Protein AF-A0A4S8LDZ0-F1 (afdb_monomer)

InterPro domains:
  IPR032514 Glutaminase A, central domain [PF16335] (30-128)

Organism: Dendrothele bispora (strain CBS 962.96) (NCBI:txid1314807)

Secondary structure (DSSP, 8-state):
-TTHHHHHHHHHHHHHHHHHHHHHHHTS-HHHHHHHHHHHHHHHHTEEEEEEEETTEEEEEEEE--SSSS-BTT-THHHHHHHHHHHHH-HHHHHHHHHHHHHHHHH---TTPPTT-----BTTB---S----

Mean predicted aligned error: 7.12 Å

Foldseek 3Di:
DVCVVVVVVVVVVVLVVLQVVQCVVVVNDCVSSVVVVVLLVQFVVQKDKDWDADPNDIQIAMWGADPDPFQFIQQVCSLVSCCVSCVVPPVVSSVRHLVNQVVVVVLDPDPDDDVRPDTLDGPPPSPPPDPDD

Structure (mmCIF, N/CA/C/O backbone):
data_AF-A0A4S8LDZ0-F1
#
_entry.id   AF-A0A4S8LDZ0-F1
#
loop_
_atom_site.group_PDB
_atom_site.id
_atom_site.type_symbol
_atom_site.label_atom_id
_atom_site.label_alt_id
_atom_site.label_comp_id
_atom_site.label_asym_id
_atom_site.label_entity_id
_atom_site.label_seq_id
_atom_site.pdbx_PDB_ins_code
_atom_site.Cartn_x
_atom_site.Cartn_y
_atom_site.Cartn_z
_atom_site.occupancy
_atom_site.B_iso_or_equiv
_atom_site.auth_seq_id
_atom_site.auth_comp_id
_atom_site.auth_asym_id
_atom_site.auth_atom_id
_atom_site.pdbx_PDB_model_num
ATOM 1 N N . MET A 1 1 ? 13.459 -14.692 11.017 1.00 64.31 1 MET A N 1
ATOM 2 C CA . MET A 1 1 ? 13.227 -15.013 12.447 1.00 64.31 1 MET A CA 1
ATOM 3 C C . MET A 1 1 ? 14.101 -14.191 13.391 1.00 64.31 1 MET A C 1
ATOM 5 O O . MET A 1 1 ? 13.688 -14.032 14.528 1.00 64.31 1 MET A O 1
ATOM 9 N N . ARG A 1 2 ? 15.259 -13.638 12.977 1.00 85.50 2 ARG A N 1
ATOM 10 C CA . ARG A 1 2 ? 16.071 -12.731 13.829 1.00 85.50 2 ARG A CA 1
ATOM 11 C C . ARG A 1 2 ? 15.416 -11.363 14.097 1.00 85.50 2 ARG A C 1
ATOM 13 O O . ARG A 1 2 ? 15.932 -10.583 14.880 1.00 85.50 2 ARG A O 1
ATOM 20 N N . ASP A 1 3 ? 14.306 -11.097 13.432 1.00 93.94 3 ASP A N 1
ATOM 21 C CA . ASP A 1 3 ? 13.574 -9.838 13.333 1.00 93.94 3 ASP A CA 1
ATOM 22 C C . ASP A 1 3 ? 12.141 -9.931 13.881 1.00 93.94 3 ASP A C 1
ATOM 24 O O . ASP A 1 3 ? 11.402 -8.953 13.834 1.00 93.94 3 ASP A O 1
ATOM 28 N N . TYR A 1 4 ? 11.742 -11.096 14.407 1.00 94.88 4 TYR A N 1
ATOM 29 C CA . TYR A 1 4 ? 10.371 -11.354 14.853 1.00 94.88 4 TYR A CA 1
ATOM 30 C C . TYR A 1 4 ? 9.894 -10.350 15.908 1.00 94.88 4 TYR A C 1
ATOM 32 O O . TYR A 1 4 ? 8.829 -9.764 15.754 1.00 94.88 4 TYR A O 1
ATOM 40 N N . GLU A 1 5 ? 10.688 -10.128 16.958 1.00 96.31 5 GLU A N 1
ATOM 41 C CA . GLU A 1 5 ? 10.312 -9.232 18.056 1.00 96.31 5 GLU A CA 1
ATOM 42 C C . GLU A 1 5 ? 10.116 -7.796 17.563 1.00 96.31 5 GLU A C 1
ATOM 44 O O . GLU A 1 5 ? 9.103 -7.169 17.863 1.00 96.31 5 GLU A O 1
ATOM 49 N N . SER A 1 6 ? 11.033 -7.308 16.723 1.00 96.69 6 SER A N 1
ATOM 50 C CA . SER A 1 6 ? 10.883 -6.002 16.087 1.00 96.69 6 SER A CA 1
ATOM 51 C C . SER A 1 6 ? 9.633 -5.957 15.210 1.00 96.69 6 SER A C 1
ATOM 53 O O . SER A 1 6 ? 8.863 -5.010 15.314 1.00 96.69 6 SER A O 1
ATOM 55 N N . ALA A 1 7 ? 9.386 -6.972 14.377 1.00 95.44 7 ALA A N 1
ATOM 56 C CA . ALA A 1 7 ? 8.214 -7.019 13.502 1.00 95.44 7 ALA A CA 1
ATOM 57 C C . ALA A 1 7 ? 6.888 -6.988 14.283 1.00 95.44 7 ALA A C 1
ATOM 59 O O . ALA A 1 7 ? 5.967 -6.277 13.881 1.00 95.44 7 ALA A O 1
ATOM 60 N N . VAL A 1 8 ? 6.804 -7.697 15.413 1.00 97.06 8 VAL A N 1
ATOM 61 C CA . VAL A 1 8 ? 5.641 -7.650 16.313 1.00 97.06 8 VAL A CA 1
ATOM 62 C C . VAL A 1 8 ? 5.461 -6.247 16.889 1.00 97.06 8 VAL A C 1
ATOM 64 O O . VAL A 1 8 ? 4.376 -5.687 16.770 1.00 97.06 8 VAL A O 1
ATOM 67 N N . GLN A 1 9 ? 6.526 -5.638 17.418 1.00 97.44 9 GLN A N 1
ATOM 68 C CA . GLN A 1 9 ? 6.469 -4.274 17.959 1.00 97.44 9 GLN A CA 1
ATOM 69 C C . GLN A 1 9 ? 6.010 -3.254 16.904 1.00 97.44 9 GLN A C 1
ATOM 71 O O . GLN A 1 9 ? 5.182 -2.389 17.189 1.00 97.44 9 GLN A O 1
ATOM 76 N N . TRP A 1 10 ? 6.502 -3.365 15.666 1.00 95.50 10 TRP A N 1
ATOM 77 C CA . TRP A 1 10 ? 6.069 -2.510 14.557 1.00 95.50 10 TRP A CA 1
ATOM 78 C C . TRP A 1 10 ? 4.592 -2.710 14.210 1.00 95.50 10 TRP A C 1
ATOM 80 O O . TRP A 1 10 ? 3.892 -1.727 13.959 1.00 95.50 10 TRP A O 1
ATOM 90 N N . ALA A 1 11 ? 4.113 -3.956 14.205 1.00 95.44 11 ALA A N 1
ATOM 91 C CA . ALA A 1 11 ? 2.714 -4.270 13.937 1.00 95.44 11 ALA A CA 1
ATOM 92 C C . ALA A 1 11 ? 1.787 -3.711 15.028 1.00 95.44 11 ALA A C 1
ATOM 94 O O . ALA A 1 11 ? 0.806 -3.045 14.702 1.00 95.44 11 ALA A O 1
ATOM 95 N N . GLU A 1 12 ? 2.127 -3.907 16.304 1.00 97.38 12 GLU A N 1
ATOM 96 C CA . GLU A 1 12 ? 1.374 -3.372 17.446 1.00 97.38 12 GLU A CA 1
ATOM 97 C C . GLU A 1 12 ? 1.346 -1.841 17.435 1.00 97.38 12 GLU A C 1
ATOM 99 O O . GLU A 1 12 ? 0.294 -1.228 17.613 1.00 97.38 12 GLU A O 1
ATOM 104 N N . HIS A 1 13 ? 2.486 -1.205 17.153 1.00 97.50 13 HIS A N 1
ATOM 105 C CA . HIS A 1 13 ? 2.566 0.247 17.047 1.00 97.50 13 HIS A CA 1
ATOM 106 C C . HIS A 1 13 ? 1.737 0.791 15.873 1.00 97.50 13 HIS A C 1
ATOM 108 O O . HIS A 1 13 ? 1.085 1.828 15.995 1.00 97.50 13 HIS A O 1
ATOM 114 N N . LEU A 1 14 ? 1.733 0.112 14.721 1.00 96.00 14 LEU A N 1
ATOM 115 C CA . LEU A 1 14 ? 0.887 0.495 13.591 1.00 96.00 14 LEU A CA 1
ATOM 116 C C . LEU A 1 14 ? -0.604 0.383 13.940 1.00 96.00 14 LEU A C 1
ATOM 118 O O . LEU A 1 14 ? -1.346 1.323 13.664 1.00 96.00 14 LEU A O 1
ATOM 122 N N . ASP A 1 15 ? -1.027 -0.720 14.555 1.00 95.88 15 ASP A N 1
ATOM 123 C CA . ASP A 1 15 ? -2.427 -0.961 14.925 1.00 95.88 15 ASP A CA 1
ATOM 124 C C . ASP A 1 15 ? -2.917 0.063 15.962 1.00 95.88 15 ASP A C 1
ATOM 126 O O . ASP A 1 15 ? -3.973 0.670 15.784 1.00 95.88 15 ASP A O 1
ATOM 130 N N . ALA A 1 16 ? -2.091 0.365 16.972 1.00 96.12 16 ALA A N 1
ATOM 131 C CA 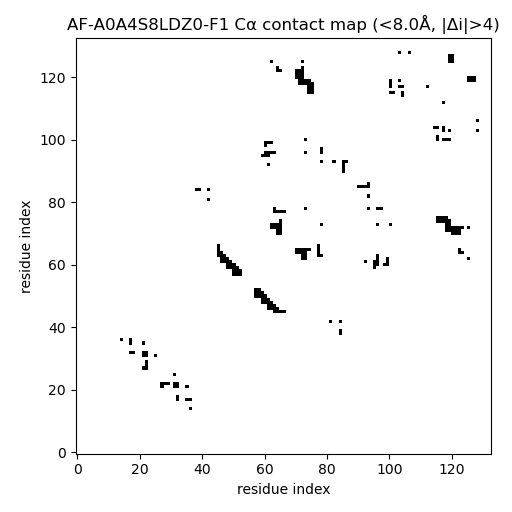. ALA A 1 16 ? -2.383 1.386 17.977 1.00 96.12 16 ALA A CA 1
ATOM 132 C C . ALA A 1 16 ? -2.554 2.789 17.368 1.00 96.12 16 ALA A C 1
ATOM 134 O O . ALA A 1 16 ? -3.462 3.521 17.766 1.00 96.12 16 ALA A O 1
ATOM 135 N N . ARG A 1 17 ? -1.727 3.160 16.378 1.00 96.19 17 ARG A N 1
ATOM 136 C CA . ARG A 1 17 ? -1.885 4.432 15.651 1.00 96.19 17 ARG A CA 1
ATOM 137 C C . ARG A 1 17 ? -3.195 4.479 14.870 1.00 96.19 17 ARG A C 1
ATOM 139 O O . ARG A 1 17 ? -3.932 5.449 15.001 1.00 96.19 17 ARG A O 1
ATOM 146 N N . ILE A 1 18 ? -3.513 3.421 14.120 1.00 95.19 18 ILE A N 1
ATOM 147 C CA . ILE A 1 18 ? -4.767 3.341 13.355 1.00 95.19 18 ILE A CA 1
ATOM 148 C C . ILE A 1 18 ? -5.972 3.439 14.297 1.00 95.19 18 ILE A C 1
ATOM 150 O O . ILE A 1 18 ? -6.921 4.159 13.995 1.00 95.19 18 ILE A O 1
ATOM 154 N N . LEU A 1 19 ? -5.932 2.763 15.450 1.00 94.81 19 LEU A N 1
ATOM 155 C CA . LEU A 1 19 ? -6.977 2.838 16.471 1.00 94.81 19 LEU A CA 1
ATOM 156 C C . LEU A 1 19 ? -7.145 4.258 17.013 1.00 94.81 19 LEU A C 1
ATOM 158 O O . LEU A 1 19 ? -8.264 4.767 17.058 1.00 94.81 19 LEU A O 1
ATOM 162 N N . GLN A 1 20 ? -6.047 4.905 17.406 1.00 94.88 20 GLN A N 1
ATOM 163 C CA . GLN A 1 20 ? -6.073 6.261 17.946 1.00 94.88 20 GLN A CA 1
ATOM 164 C C . GLN A 1 20 ? -6.626 7.266 16.926 1.00 94.88 20 GLN A C 1
ATOM 166 O O . GLN A 1 20 ? -7.503 8.067 17.262 1.00 94.88 20 GLN A O 1
ATOM 171 N N . ASP A 1 21 ? -6.155 7.197 15.682 1.00 95.19 21 ASP A N 1
ATOM 172 C CA . ASP A 1 21 ? -6.577 8.100 14.614 1.00 95.19 21 ASP A CA 1
ATOM 173 C C . ASP A 1 21 ? -8.044 7.859 14.238 1.00 95.19 21 ASP A C 1
ATOM 175 O O . ASP A 1 21 ? -8.819 8.813 14.139 1.00 95.19 21 ASP A O 1
ATOM 179 N N . ALA A 1 22 ? -8.471 6.598 14.120 1.00 94.19 22 ALA A N 1
ATOM 180 C CA . ALA A 1 22 ? -9.865 6.250 13.860 1.00 94.19 22 ALA A CA 1
ATOM 181 C C . ALA A 1 22 ? -10.792 6.751 14.977 1.00 94.19 22 ALA A C 1
ATOM 183 O O . ALA A 1 22 ? -11.795 7.406 14.689 1.00 94.19 22 ALA A O 1
ATOM 184 N N . ALA A 1 23 ? -10.431 6.519 16.243 1.00 93.12 23 ALA A N 1
ATOM 185 C CA . ALA A 1 23 ? -11.212 6.956 17.397 1.00 93.12 23 ALA A CA 1
ATOM 186 C C . ALA A 1 23 ? -11.344 8.486 17.478 1.00 93.12 23 ALA A C 1
ATOM 188 O O . ALA A 1 23 ? -12.375 8.986 17.938 1.00 93.12 23 ALA A O 1
ATOM 189 N N . SER A 1 24 ? -10.328 9.227 17.018 1.00 93.12 24 SER A N 1
ATOM 190 C CA . SER A 1 24 ? -10.356 10.694 16.967 1.00 93.12 24 SER A CA 1
ATOM 191 C C . SER A 1 24 ? -11.394 11.243 15.980 1.00 93.12 24 SER A C 1
ATOM 193 O O . SER A 1 24 ? -11.932 12.327 16.199 1.00 93.12 24 SER A O 1
ATOM 195 N N . VAL A 1 25 ? -11.714 10.475 14.933 1.00 91.81 25 VAL A N 1
ATOM 196 C CA . VAL A 1 25 ? -12.682 10.843 13.890 1.00 91.81 25 VAL A CA 1
ATOM 197 C C . VAL A 1 25 ? -14.078 10.303 14.205 1.00 91.81 25 VAL A C 1
ATOM 199 O O . VAL A 1 25 ? -15.065 11.005 14.003 1.00 91.81 25 VAL A O 1
ATOM 202 N N . SER A 1 26 ? -14.178 9.071 14.714 1.00 89.88 26 SER A N 1
ATOM 203 C CA . SER A 1 26 ? -15.455 8.373 14.927 1.00 89.88 26 SER A CA 1
ATOM 204 C C . SER A 1 26 ? -16.109 8.630 16.286 1.00 89.88 26 SER A C 1
ATOM 206 O O . SER A 1 26 ? -17.175 8.089 16.564 1.00 89.88 26 SER A O 1
ATOM 208 N N . GLY A 1 27 ? -15.486 9.425 17.163 1.00 84.75 27 GLY A N 1
ATOM 209 C CA . GLY A 1 27 ? -16.004 9.653 18.514 1.00 84.75 27 GLY A CA 1
ATOM 210 C C . GLY A 1 27 ? -15.895 8.421 19.421 1.00 84.75 27 GLY A C 1
ATOM 211 O O . GLY A 1 27 ? -16.704 8.274 20.334 1.00 84.75 27 GLY A O 1
ATOM 212 N N . ARG A 1 28 ? -14.868 7.581 19.202 1.00 76.81 28 ARG A N 1
ATOM 213 C CA . ARG A 1 28 ? -14.605 6.298 19.896 1.00 76.81 28 ARG A CA 1
ATOM 214 C C . ARG A 1 28 ? -15.551 5.146 19.532 1.00 76.81 28 ARG A C 1
ATOM 216 O O . ARG A 1 28 ? -15.751 4.246 20.342 1.00 76.81 28 ARG A O 1
ATOM 223 N N . ASP A 1 29 ? -16.113 5.162 18.327 1.00 81.00 29 ASP A N 1
ATOM 224 C CA . ASP A 1 29 ? -16.769 3.983 17.756 1.00 81.00 29 ASP A CA 1
ATOM 225 C C . ASP A 1 29 ? -15.725 3.042 17.126 1.00 81.00 29 ASP A C 1
ATOM 227 O O . ASP A 1 29 ? -15.062 3.398 16.141 1.00 81.00 29 ASP A O 1
ATOM 231 N N . ASP A 1 30 ? -15.602 1.837 17.690 1.00 85.50 30 ASP A N 1
ATOM 232 C CA . ASP A 1 30 ? -14.682 0.781 17.252 1.00 85.50 30 ASP A CA 1
ATOM 233 C C . ASP A 1 30 ? -15.027 0.227 15.857 1.00 85.50 30 ASP A C 1
ATOM 235 O O . ASP A 1 30 ? -14.177 -0.369 15.188 1.00 85.50 30 ASP A O 1
ATOM 239 N N . GLN A 1 31 ? -16.257 0.427 15.366 1.00 90.56 31 GLN A N 1
ATOM 240 C CA . GLN A 1 31 ? -16.655 -0.018 14.027 1.00 90.56 31 GLN A CA 1
ATOM 241 C C . GLN A 1 31 ? -15.831 0.666 12.937 1.00 90.56 31 GLN A C 1
ATOM 243 O O . GLN A 1 31 ? -15.437 0.023 11.961 1.00 90.56 31 GLN A O 1
ATOM 248 N N . TYR A 1 32 ? -15.525 1.953 13.120 1.00 91.44 32 TYR A N 1
ATOM 249 C CA . TYR A 1 32 ? -14.721 2.696 12.157 1.00 91.44 32 TYR A CA 1
ATOM 250 C C . TYR A 1 32 ? -13.278 2.187 12.124 1.00 91.44 32 TYR A C 1
ATOM 252 O O . TYR A 1 32 ? -12.741 1.970 11.040 1.00 91.44 32 TYR A O 1
ATOM 260 N N . PHE A 1 33 ? -12.689 1.901 13.292 1.00 92.75 33 PHE A N 1
ATOM 261 C CA . PHE A 1 33 ? -11.376 1.259 13.392 1.00 92.75 33 PHE A CA 1
ATOM 262 C C . PHE A 1 33 ? -11.342 -0.086 12.653 1.00 92.75 33 PHE A C 1
ATOM 264 O O . PHE A 1 33 ? -10.442 -0.332 11.847 1.00 92.75 33 PHE A O 1
ATOM 271 N N . ASN A 1 34 ? -12.338 -0.946 12.877 1.00 93.06 34 ASN A N 1
ATOM 272 C CA . ASN A 1 34 ? -12.422 -2.246 12.209 1.00 93.06 34 ASN A CA 1
ATOM 273 C C . ASN A 1 34 ? -12.489 -2.100 10.680 1.00 93.06 34 ASN A C 1
ATOM 275 O O . ASN A 1 34 ? -11.829 -2.846 9.957 1.00 93.06 34 ASN A O 1
ATOM 279 N N . LEU A 1 35 ? -13.236 -1.113 10.178 1.00 93.56 35 LEU A N 1
ATOM 280 C CA . LEU A 1 35 ? -13.340 -0.851 8.745 1.00 93.56 35 LEU A CA 1
ATOM 281 C C . LEU A 1 35 ? -12.004 -0.393 8.143 1.00 93.56 35 LEU A C 1
ATOM 283 O O . LEU A 1 35 ? -11.555 -0.955 7.141 1.00 93.56 35 LEU A O 1
ATOM 287 N N . VAL A 1 36 ? -11.352 0.605 8.747 1.00 94.06 36 VAL A N 1
ATOM 288 C CA . VAL A 1 36 ? -10.100 1.160 8.203 1.00 94.06 36 VAL A CA 1
ATOM 289 C C . VAL A 1 36 ? -8.926 0.193 8.350 1.00 94.06 36 VAL A C 1
ATOM 291 O O . VAL A 1 36 ? -8.106 0.093 7.438 1.00 94.06 36 VAL A O 1
ATOM 294 N N . SER A 1 37 ? -8.865 -0.575 9.443 1.00 94.38 37 SER A N 1
ATOM 295 C CA . SER A 1 37 ? -7.811 -1.571 9.665 1.00 94.38 37 SER A CA 1
ATOM 296 C C . SER A 1 37 ? -7.906 -2.727 8.666 1.00 94.38 37 SER A C 1
ATOM 298 O O . SER A 1 37 ? -6.892 -3.113 8.080 1.00 94.38 37 SER A O 1
ATOM 300 N N . ILE A 1 38 ? -9.111 -3.240 8.389 1.00 93.69 38 ILE A N 1
ATOM 301 C CA . ILE A 1 38 ? -9.326 -4.242 7.336 1.00 93.69 38 ILE A CA 1
ATOM 302 C C . ILE A 1 38 ? -8.996 -3.654 5.962 1.00 93.69 38 ILE A C 1
ATOM 304 O O . ILE A 1 38 ? -8.293 -4.301 5.188 1.00 93.69 38 ILE A O 1
ATOM 308 N N . GLY A 1 39 ? -9.436 -2.428 5.664 1.00 93.31 39 GLY A N 1
ATOM 309 C CA . GLY A 1 39 ? -9.125 -1.752 4.402 1.00 93.31 39 GLY A CA 1
ATOM 310 C C . GLY A 1 39 ? -7.619 -1.633 4.150 1.00 93.31 39 GLY A C 1
ATOM 311 O O . GLY A 1 39 ? -7.138 -2.028 3.088 1.00 93.31 39 GLY A O 1
ATOM 312 N N . ALA A 1 40 ? -6.855 -1.180 5.148 1.00 94.69 40 ALA A N 1
ATOM 313 C CA . ALA A 1 40 ? -5.398 -1.087 5.065 1.00 94.69 40 ALA A CA 1
ATOM 314 C C . ALA A 1 40 ? -4.742 -2.459 4.830 1.00 94.69 40 ALA A C 1
ATOM 316 O O . ALA A 1 40 ? -3.866 -2.591 3.974 1.00 94.69 40 ALA A O 1
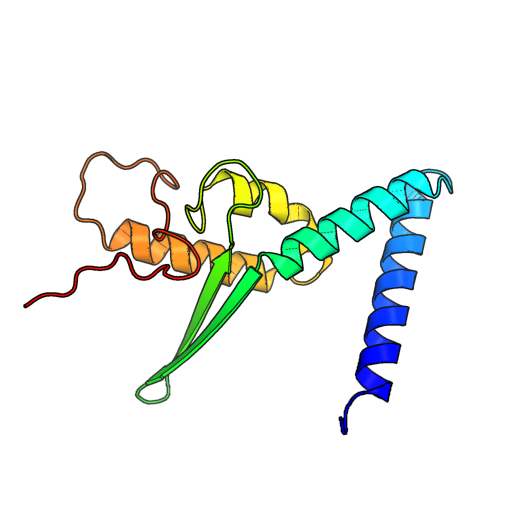ATOM 317 N N . ARG A 1 41 ? -5.199 -3.501 5.538 1.00 93.44 41 ARG A N 1
ATOM 318 C CA . ARG A 1 41 ? -4.703 -4.876 5.358 1.00 93.44 41 ARG A CA 1
ATOM 319 C C . ARG A 1 41 ? -5.002 -5.412 3.959 1.00 93.44 41 ARG A C 1
ATOM 321 O O . ARG A 1 41 ? -4.135 -6.047 3.371 1.00 93.44 41 ARG A O 1
ATOM 328 N N . LEU A 1 42 ? -6.189 -5.144 3.413 1.00 92.69 42 LEU A N 1
ATOM 329 C CA . LEU A 1 42 ? -6.563 -5.561 2.058 1.00 92.69 42 LEU A CA 1
ATOM 330 C C . LEU A 1 42 ? -5.722 -4.865 0.985 1.00 92.69 42 LEU A C 1
ATOM 332 O O . LEU A 1 42 ? -5.329 -5.516 0.021 1.00 92.69 42 LEU A O 1
ATOM 336 N N . VAL A 1 43 ? -5.421 -3.575 1.161 1.00 93.62 43 VAL A N 1
ATOM 337 C CA . VAL A 1 43 ? -4.518 -2.848 0.255 1.00 93.62 43 VAL A CA 1
ATOM 338 C C . VAL A 1 43 ? -3.129 -3.476 0.274 1.00 93.62 43 VAL A C 1
ATOM 340 O O . VAL A 1 43 ? -2.608 -3.796 -0.789 1.00 93.62 43 VAL A O 1
ATOM 343 N N . LEU A 1 44 ? -2.559 -3.723 1.457 1.00 93.31 44 LEU A N 1
ATOM 344 C CA . LEU A 1 44 ? -1.231 -4.336 1.569 1.00 93.31 44 LEU A CA 1
ATOM 345 C C . LEU A 1 44 ? -1.195 -5.773 1.045 1.00 93.31 44 LEU A C 1
ATOM 347 O O . LEU A 1 44 ? -0.235 -6.153 0.392 1.00 93.31 44 LEU A O 1
ATOM 351 N N . ALA A 1 45 ? -2.244 -6.563 1.282 1.00 91.50 45 ALA A N 1
ATOM 352 C CA . ALA A 1 45 ? -2.341 -7.931 0.772 1.00 91.50 45 ALA A CA 1
ATOM 353 C C . ALA A 1 45 ? -2.475 -7.998 -0.757 1.00 91.50 45 ALA A C 1
ATOM 355 O O . ALA A 1 45 ? -2.198 -9.035 -1.354 1.00 91.50 45 ALA A O 1
ATOM 356 N N . GLY A 1 46 ? -2.955 -6.922 -1.382 1.00 89.94 46 GLY A N 1
ATOM 357 C CA . GLY A 1 46 ? -3.061 -6.803 -2.830 1.00 89.94 46 GLY A CA 1
ATOM 358 C C . GLY A 1 46 ? -1.887 -6.081 -3.480 1.00 89.94 46 GLY A C 1
ATOM 359 O O . GLY A 1 46 ? -1.920 -5.945 -4.695 1.00 89.94 46 GLY A O 1
ATOM 360 N N . PHE A 1 47 ? -0.908 -5.592 -2.718 1.00 92.50 47 PHE A N 1
ATOM 361 C CA . PHE A 1 47 ? 0.193 -4.767 -3.208 1.00 92.50 47 PHE A CA 1
ATOM 362 C C . PHE A 1 47 ? 1.501 -5.556 -3.223 1.00 92.50 47 PHE A C 1
ATOM 364 O O . PHE A 1 47 ? 1.943 -6.047 -2.187 1.00 92.50 47 PHE A O 1
ATOM 371 N N . ASP A 1 48 ? 2.152 -5.592 -4.379 1.00 92.31 48 ASP A N 1
ATOM 372 C CA . ASP A 1 48 ? 3.490 -6.144 -4.543 1.00 92.31 48 ASP A CA 1
ATOM 373 C C . ASP A 1 48 ? 4.462 -5.076 -5.013 1.00 92.31 48 ASP A C 1
ATOM 375 O O . ASP A 1 48 ? 4.134 -4.208 -5.822 1.00 92.31 48 ASP A O 1
ATOM 379 N N . ILE A 1 49 ? 5.697 -5.192 -4.542 1.00 91.94 49 ILE A N 1
ATOM 380 C CA . ILE A 1 49 ? 6.819 -4.361 -4.957 1.00 91.94 49 ILE A CA 1
ATOM 381 C C . ILE A 1 49 ? 7.949 -5.268 -5.431 1.00 91.94 49 ILE A C 1
ATOM 383 O O . ILE A 1 49 ? 8.273 -6.272 -4.797 1.00 91.94 49 ILE A O 1
ATOM 387 N N . THR A 1 50 ? 8.556 -4.906 -6.551 1.00 91.00 50 THR A N 1
ATOM 388 C CA . THR A 1 50 ? 9.749 -5.557 -7.081 1.00 91.00 50 THR A CA 1
ATOM 389 C C . THR A 1 50 ? 10.823 -4.515 -7.335 1.00 91.00 50 THR A C 1
ATOM 391 O O . THR A 1 50 ? 10.544 -3.320 -7.470 1.00 91.00 50 THR A O 1
ATOM 394 N N . TYR A 1 51 ? 12.063 -4.974 -7.410 1.00 92.25 51 TYR A N 1
ATOM 395 C CA . TYR A 1 51 ? 13.170 -4.145 -7.836 1.00 92.25 51 TYR A CA 1
ATOM 396 C C . TYR A 1 51 ? 14.090 -4.935 -8.760 1.00 92.25 51 TYR A C 1
ATOM 398 O O . TYR A 1 51 ? 14.289 -6.139 -8.586 1.00 92.25 51 TYR A O 1
ATOM 406 N N . SER A 1 52 ? 14.682 -4.241 -9.720 1.00 90.38 52 SER A N 1
ATOM 407 C CA . SER A 1 52 ? 15.804 -4.734 -10.508 1.00 90.38 52 SER A CA 1
ATOM 408 C C . SER A 1 52 ? 17.003 -3.811 -10.307 1.00 90.38 52 SER A C 1
ATOM 410 O O . SER A 1 52 ? 16.877 -2.659 -9.881 1.00 90.38 52 SER A O 1
ATOM 412 N N . LYS A 1 53 ? 18.200 -4.344 -10.549 1.00 92.56 53 LYS A N 1
ATOM 413 C CA . LYS A 1 53 ? 19.438 -3.572 -10.497 1.00 92.56 53 LYS A CA 1
ATOM 414 C C . LYS A 1 53 ? 20.260 -3.879 -11.739 1.00 92.56 53 LYS A C 1
ATOM 416 O O . LYS A 1 53 ? 20.733 -5.003 -11.883 1.00 92.56 53 LYS A O 1
ATOM 421 N N . GLU A 1 54 ? 20.450 -2.877 -12.584 1.00 89.19 54 GLU A N 1
ATOM 422 C CA . GLU A 1 54 ? 21.188 -2.975 -13.844 1.00 89.19 54 GLU A CA 1
ATOM 423 C C . GLU A 1 54 ? 22.131 -1.773 -13.965 1.00 89.19 54 GLU A C 1
ATOM 425 O O . GLU A 1 54 ? 21.735 -0.638 -13.707 1.00 89.19 54 GLU A O 1
ATOM 430 N N . ASP A 1 55 ? 23.413 -2.026 -14.248 1.00 86.31 55 ASP A N 1
ATOM 431 C CA . ASP A 1 55 ? 24.453 -1.000 -14.446 1.00 86.31 55 ASP A CA 1
ATOM 432 C C . ASP A 1 55 ? 24.528 0.101 -13.367 1.00 86.31 55 ASP A C 1
ATOM 434 O O . ASP A 1 55 ? 24.841 1.261 -13.626 1.00 86.31 55 ASP A O 1
ATOM 438 N N . GLY A 1 56 ? 24.252 -0.262 -12.110 1.00 84.94 56 GLY A N 1
ATOM 439 C CA . GLY A 1 56 ? 24.266 0.674 -10.978 1.00 84.94 56 GLY A CA 1
ATOM 440 C C . GLY A 1 56 ? 22.985 1.498 -10.812 1.00 84.94 56 GLY A C 1
ATOM 441 O O . GLY A 1 56 ? 22.865 2.214 -9.818 1.00 84.94 56 GLY A O 1
ATOM 442 N N . THR A 1 57 ? 22.013 1.336 -11.707 1.00 87.56 57 THR A N 1
ATOM 443 C CA . THR A 1 57 ? 20.659 1.884 -11.599 1.00 87.56 57 THR A CA 1
ATOM 444 C C . THR A 1 57 ? 19.758 0.880 -10.883 1.00 87.56 57 THR A C 1
ATOM 446 O O . THR A 1 57 ? 19.786 -0.313 -11.181 1.00 87.56 57 THR A O 1
ATOM 449 N N . THR A 1 58 ? 18.970 1.353 -9.918 1.00 90.50 58 THR A N 1
ATOM 450 C CA . THR A 1 58 ? 17.916 0.556 -9.274 1.00 90.50 58 THR A CA 1
ATOM 451 C C . THR A 1 58 ? 16.578 0.984 -9.858 1.00 90.50 58 THR A C 1
ATOM 453 O O . THR A 1 58 ? 16.210 2.149 -9.707 1.00 90.50 58 THR A O 1
ATOM 456 N N . ASP A 1 59 ? 15.849 0.058 -10.476 1.00 89.88 59 ASP A N 1
ATOM 457 C CA . ASP A 1 59 ? 14.468 0.281 -10.905 1.00 89.88 59 ASP A CA 1
ATOM 458 C C . ASP A 1 59 ? 13.514 -0.376 -9.906 1.00 89.88 59 ASP A C 1
ATOM 460 O O . ASP A 1 59 ? 13.706 -1.530 -9.523 1.00 89.88 59 ASP A O 1
ATOM 464 N N . ILE A 1 60 ? 12.508 0.368 -9.450 1.00 92.88 60 ILE A N 1
ATOM 465 C CA . ILE A 1 60 ? 11.500 -0.108 -8.500 1.00 92.88 60 ILE A CA 1
ATOM 466 C C . ILE A 1 60 ? 10.151 -0.048 -9.197 1.00 92.88 60 ILE A C 1
ATOM 468 O O . ILE A 1 60 ? 9.728 1.008 -9.664 1.00 92.88 60 ILE A O 1
ATOM 472 N N . LYS A 1 61 ? 9.456 -1.182 -9.213 1.00 90.81 61 LYS A N 1
ATOM 473 C CA . LYS A 1 61 ? 8.121 -1.312 -9.792 1.00 90.81 61 LYS A 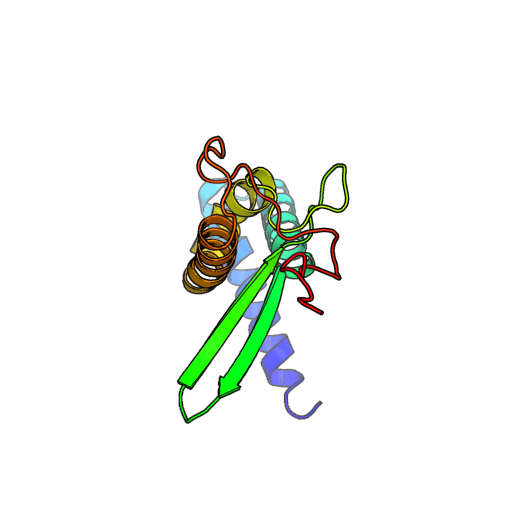CA 1
ATOM 474 C C . LYS A 1 61 ? 7.161 -1.846 -8.751 1.00 90.81 61 LYS A C 1
ATOM 476 O O . LYS A 1 61 ? 7.550 -2.606 -7.864 1.00 90.81 61 LYS A O 1
ATOM 481 N N . ALA A 1 62 ? 5.906 -1.444 -8.855 1.00 91.94 62 ALA A N 1
ATOM 482 C CA . ALA A 1 62 ? 4.867 -1.929 -7.970 1.00 91.94 62 ALA A CA 1
ATOM 483 C C . ALA A 1 62 ? 3.603 -2.288 -8.741 1.00 91.94 62 ALA A C 1
ATOM 485 O O . ALA A 1 62 ? 3.260 -1.675 -9.755 1.00 91.94 62 ALA A O 1
ATOM 486 N N . PHE A 1 63 ? 2.905 -3.284 -8.215 1.00 90.44 63 PHE A N 1
ATOM 487 C CA . PHE A 1 63 ? 1.735 -3.892 -8.818 1.00 90.44 63 PHE A CA 1
ATOM 488 C C . PHE A 1 63 ? 0.656 -4.047 -7.760 1.00 90.44 63 PHE A C 1
ATOM 490 O O . PHE A 1 63 ? 0.933 -4.267 -6.583 1.00 90.44 63 PHE A O 1
ATOM 497 N N . MET A 1 64 ? -0.591 -3.942 -8.186 1.00 90.19 64 MET A N 1
ATOM 498 C CA . MET A 1 64 ? -1.746 -4.142 -7.341 1.00 90.19 64 MET A CA 1
ATOM 499 C C . MET A 1 64 ? -2.683 -5.150 -7.992 1.00 90.19 64 MET A C 1
ATOM 501 O O . MET A 1 64 ? -3.080 -5.009 -9.155 1.00 90.19 64 MET A O 1
ATOM 505 N N . ARG A 1 65 ? -3.053 -6.177 -7.231 1.00 88.00 65 ARG A N 1
ATOM 506 C CA . ARG A 1 65 ? -4.127 -7.105 -7.566 1.00 88.00 65 ARG A CA 1
ATOM 507 C C . ARG A 1 65 ? -5.465 -6.373 -7.497 1.00 88.00 65 ARG A C 1
ATOM 509 O O . ARG A 1 65 ? -5.779 -5.733 -6.496 1.00 88.00 65 ARG A O 1
ATOM 516 N N . ASN A 1 66 ? -6.305 -6.557 -8.510 1.00 80.69 66 ASN A N 1
ATOM 517 C CA . ASN A 1 66 ? -7.706 -6.162 -8.415 1.00 80.69 66 ASN A CA 1
ATOM 518 C C . ASN A 1 66 ? -8.425 -7.031 -7.367 1.00 80.69 66 ASN A C 1
ATOM 520 O O . ASN A 1 66 ? -8.493 -8.256 -7.485 1.00 80.69 66 ASN A O 1
ATOM 524 N N . THR A 1 67 ? -8.931 -6.391 -6.314 1.00 70.12 67 THR A N 1
ATOM 525 C CA . THR A 1 67 ? -9.670 -7.031 -5.215 1.00 70.12 67 THR A CA 1
ATOM 526 C C . THR A 1 67 ? -11.181 -7.103 -5.466 1.00 70.12 67 THR A C 1
ATOM 528 O O . THR A 1 67 ? -11.900 -7.692 -4.661 1.00 70.12 67 THR A O 1
ATOM 531 N N . GLY A 1 68 ? -11.662 -6.535 -6.578 1.00 68.50 68 GLY A N 1
ATOM 532 C CA . GLY A 1 68 ? -13.043 -6.612 -7.053 1.00 68.50 68 GLY A CA 1
ATOM 533 C C . GLY A 1 68 ? -13.268 -7.728 -8.081 1.00 68.50 68 GLY A C 1
ATOM 534 O O . GLY A 1 68 ? -12.724 -8.825 -7.973 1.00 68.50 68 GLY A O 1
ATOM 535 N N . ILE A 1 69 ? -14.103 -7.460 -9.090 1.00 63.78 69 ILE A N 1
ATOM 536 C CA . ILE A 1 69 ? -14.383 -8.409 -10.178 1.00 63.78 69 ILE A CA 1
ATOM 537 C C . ILE A 1 69 ? -13.290 -8.286 -11.249 1.00 63.78 69 ILE A C 1
ATOM 539 O O . ILE A 1 69 ? -13.055 -7.201 -11.784 1.00 63.78 69 ILE A O 1
ATOM 543 N N . GLY A 1 70 ? -12.653 -9.412 -11.580 1.00 70.31 70 GLY A N 1
ATOM 544 C CA . GLY A 1 70 ? -11.618 -9.520 -12.613 1.00 70.31 70 GLY A CA 1
ATOM 545 C C . GLY A 1 70 ? -10.199 -9.689 -12.059 1.00 70.31 70 GLY A C 1
ATOM 546 O O . GLY A 1 70 ? -9.916 -9.384 -10.907 1.00 70.31 70 GLY A O 1
ATOM 547 N N . SER A 1 71 ? -9.292 -10.189 -12.898 1.00 75.38 71 SER A N 1
ATOM 548 C CA . SER A 1 71 ? -7.890 -10.495 -12.557 1.00 75.38 71 SER A CA 1
ATOM 549 C C . SER A 1 71 ? -6.896 -9.409 -12.971 1.00 75.38 71 SER A C 1
ATOM 551 O O . SER A 1 71 ? -5.691 -9.586 -12.806 1.00 75.38 71 SER A O 1
ATOM 553 N N . LYS A 1 72 ? -7.382 -8.306 -13.545 1.00 82.81 72 LYS A N 1
ATOM 554 C CA . LYS A 1 72 ? -6.545 -7.274 -14.161 1.00 82.81 72 LYS A CA 1
ATOM 555 C C . LYS A 1 72 ? -5.762 -6.471 -13.125 1.00 82.81 72 LYS A C 1
ATOM 557 O O . LYS A 1 72 ? -6.368 -5.870 -12.246 1.00 82.81 72 LYS A O 1
ATOM 562 N N . SER A 1 73 ? -4.436 -6.470 -13.211 1.00 83.69 73 SER A N 1
ATOM 563 C CA . SER A 1 73 ? -3.561 -5.735 -12.295 1.00 83.69 73 SER A CA 1
ATOM 564 C C . SER A 1 73 ? -3.524 -4.247 -12.637 1.00 83.69 73 SER A C 1
ATOM 566 O O . SER A 1 73 ? -3.556 -3.883 -13.808 1.00 83.69 73 SER A O 1
ATOM 568 N N . ASN A 1 74 ? -3.449 -3.386 -11.621 1.00 80.88 74 ASN A N 1
ATOM 569 C CA . ASN A 1 74 ? -3.412 -1.926 -11.773 1.00 80.88 74 ASN A CA 1
ATOM 570 C C . ASN A 1 74 ? -4.576 -1.362 -12.604 1.00 80.88 74 ASN A C 1
ATOM 572 O O . ASN A 1 74 ? -4.441 -0.327 -13.252 1.00 80.88 74 ASN A O 1
ATO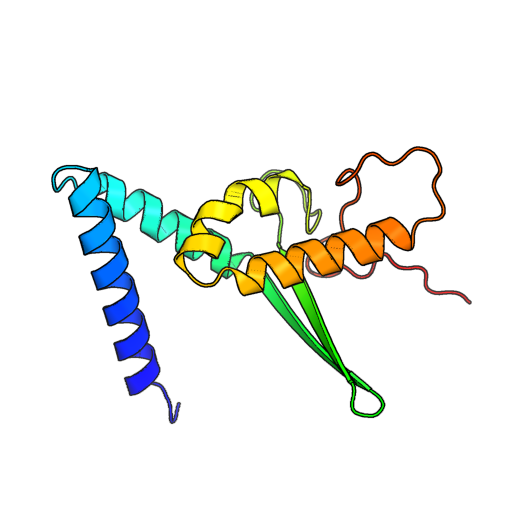M 576 N N . ASN A 1 75 ? -5.749 -2.002 -12.564 1.00 82.88 75 ASN A N 1
ATOM 577 C CA . ASN A 1 75 ? -6.959 -1.374 -13.082 1.00 82.88 75 ASN A CA 1
ATOM 578 C C . ASN A 1 75 ? -7.177 -0.052 -12.332 1.00 82.88 75 ASN A C 1
ATOM 580 O O . ASN A 1 75 ? -7.175 -0.075 -11.109 1.00 82.88 75 ASN A O 1
ATOM 584 N N . ALA A 1 76 ? -7.389 1.078 -13.016 1.00 81.06 76 ALA A N 1
ATOM 585 C CA . ALA A 1 76 ? -7.388 2.416 -12.397 1.00 81.06 76 ALA A CA 1
ATOM 586 C C . ALA A 1 76 ? -8.156 2.515 -11.064 1.00 81.06 76 ALA A C 1
ATOM 588 O O . ALA A 1 76 ? -7.701 3.154 -10.116 1.00 81.06 76 ALA A O 1
ATOM 589 N N . LEU A 1 77 ? -9.302 1.834 -10.969 1.00 82.44 77 LEU A N 1
ATOM 590 C CA . LEU A 1 77 ? -10.134 1.804 -9.769 1.00 82.44 77 LEU A CA 1
ATOM 591 C C . LEU A 1 77 ? -9.393 1.296 -8.519 1.00 82.44 77 LEU A C 1
ATOM 593 O O . LEU A 1 77 ? -9.601 1.850 -7.444 1.00 82.44 77 LEU A O 1
ATOM 597 N N . GLY A 1 78 ? -8.536 0.278 -8.644 1.00 85.06 78 GLY A N 1
ATOM 598 C CA . GLY A 1 78 ? -7.769 -0.291 -7.533 1.00 85.06 78 GLY A CA 1
ATOM 599 C C . GLY A 1 78 ? -6.819 0.730 -6.893 1.00 85.06 78 GLY A C 1
ATOM 600 O O . GLY A 1 78 ? -7.029 1.085 -5.729 1.00 85.06 78 GLY A O 1
ATOM 601 N N . PRO A 1 79 ? -5.838 1.275 -7.644 1.00 86.38 79 PRO A N 1
ATOM 602 C CA . PRO A 1 79 ? -4.946 2.329 -7.173 1.00 86.38 79 PRO A CA 1
ATOM 603 C C . PRO A 1 79 ? -5.697 3.535 -6.592 1.00 86.38 79 PRO A C 1
ATOM 605 O O . PRO A 1 79 ? -5.374 3.969 -5.486 1.00 86.38 79 PRO A O 1
ATOM 608 N N . TYR A 1 80 ? -6.748 4.037 -7.254 1.00 87.44 80 TYR A N 1
ATOM 609 C CA . TYR A 1 80 ? -7.519 5.173 -6.727 1.00 87.44 80 TYR A CA 1
ATOM 610 C C . TYR A 1 80 ? -8.247 4.851 -5.416 1.00 87.44 80 TYR A C 1
ATOM 612 O O . TYR A 1 80 ? -8.204 5.658 -4.488 1.00 87.44 80 TYR A O 1
ATOM 620 N N . ALA A 1 81 ? -8.871 3.676 -5.296 1.00 89.81 81 ALA A N 1
ATOM 621 C CA . ALA A 1 81 ? -9.540 3.259 -4.061 1.00 89.81 81 ALA A CA 1
ATOM 622 C C . ALA A 1 81 ? -8.549 3.027 -2.906 1.00 89.81 81 ALA A C 1
ATOM 624 O O . ALA A 1 81 ? -8.888 3.236 -1.743 1.00 89.81 81 ALA A O 1
ATOM 625 N N . SER A 1 82 ? -7.318 2.621 -3.222 1.00 92.31 82 SER A N 1
ATOM 626 C CA . SER A 1 82 ? -6.252 2.375 -2.243 1.00 92.31 82 SER A CA 1
ATOM 627 C C . SER A 1 82 ? -5.477 3.621 -1.808 1.00 92.31 82 SER A C 1
ATOM 629 O O . SER A 1 82 ? -4.738 3.566 -0.823 1.00 92.31 82 SER A O 1
ATOM 631 N N . LEU A 1 83 ? -5.656 4.752 -2.502 1.00 92.31 83 LEU A N 1
ATOM 632 C CA . LEU A 1 83 ? -4.904 5.983 -2.263 1.00 92.31 83 LEU A CA 1
ATOM 633 C C . LEU A 1 83 ? -4.899 6.425 -0.786 1.00 92.31 83 LEU A C 1
ATOM 635 O O . LEU A 1 83 ? -3.815 6.742 -0.294 1.00 92.31 83 LEU A O 1
ATOM 639 N N . PRO A 1 84 ? -6.024 6.407 -0.036 1.00 94.31 84 PRO A N 1
ATOM 640 C CA . PRO A 1 84 ? -6.003 6.789 1.376 1.00 94.31 84 PRO A CA 1
ATOM 641 C C . PRO A 1 84 ? -5.069 5.912 2.219 1.00 94.31 84 PRO A C 1
ATOM 643 O O . PRO A 1 84 ? -4.353 6.427 3.075 1.00 94.31 84 PRO A O 1
ATOM 646 N N . ALA A 1 85 ? -5.027 4.603 1.950 1.00 95.12 85 ALA A N 1
ATOM 647 C CA . ALA A 1 85 ? -4.155 3.680 2.668 1.00 95.12 85 ALA A CA 1
ATOM 648 C C . ALA A 1 85 ? -2.679 3.940 2.343 1.00 95.12 85 ALA A C 1
ATOM 650 O O . ALA A 1 85 ? -1.858 3.971 3.255 1.00 95.12 85 ALA A O 1
ATOM 651 N N . PHE A 1 86 ? -2.331 4.192 1.076 1.00 95.50 86 PHE A N 1
ATOM 652 C CA . PHE A 1 86 ? -0.954 4.534 0.715 1.00 95.50 86 PHE A CA 1
ATOM 653 C C . PHE A 1 86 ? -0.515 5.870 1.304 1.00 95.50 86 PHE A C 1
ATOM 655 O O . PHE A 1 86 ? 0.560 5.940 1.884 1.00 95.50 86 PHE A O 1
ATOM 662 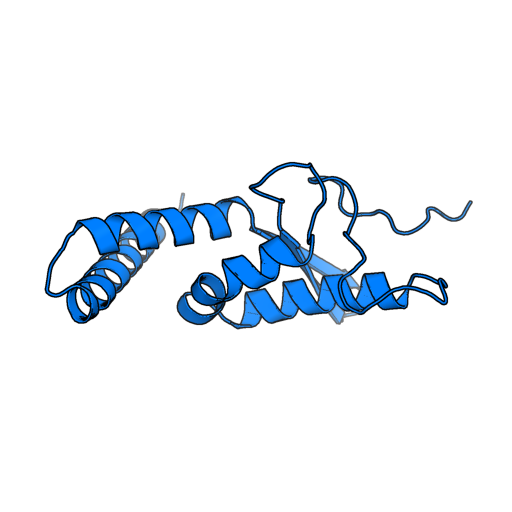N N . VAL A 1 87 ? -1.341 6.915 1.229 1.00 95.44 87 VAL A N 1
ATOM 663 C CA . VAL A 1 87 ? -1.007 8.216 1.831 1.00 95.44 87 VAL A CA 1
ATOM 664 C C . VAL A 1 87 ? -0.807 8.094 3.344 1.00 95.44 87 VAL A C 1
ATOM 666 O O . VAL A 1 87 ? 0.097 8.727 3.884 1.00 95.44 87 VAL A O 1
ATOM 669 N N . TYR A 1 88 ? -1.603 7.257 4.016 1.00 96.00 88 TYR A N 1
ATOM 670 C CA . TYR A 1 88 ? -1.487 7.020 5.455 1.00 96.00 88 TYR A CA 1
ATOM 671 C C . TYR A 1 88 ? -0.261 6.171 5.839 1.00 96.00 88 TYR A C 1
ATOM 673 O O . TYR A 1 88 ? 0.415 6.468 6.822 1.00 96.00 88 TYR A O 1
ATOM 681 N N . LEU A 1 89 ? 0.039 5.112 5.078 1.00 95.38 89 LEU A N 1
ATOM 682 C CA . LEU A 1 89 ? 1.105 4.155 5.396 1.00 95.38 89 LEU A CA 1
ATOM 683 C C . LEU A 1 89 ? 2.474 4.589 4.859 1.00 95.38 89 LEU A C 1
ATOM 685 O O . LEU A 1 89 ? 3.447 4.621 5.612 1.00 95.38 89 LEU A O 1
ATOM 689 N N . ASN A 1 90 ? 2.554 4.876 3.557 1.00 95.69 90 ASN A N 1
ATOM 690 C CA . ASN A 1 90 ? 3.743 5.351 2.852 1.00 95.69 90 ASN A CA 1
ATOM 691 C C . ASN A 1 90 ? 3.370 5.832 1.436 1.00 95.69 90 ASN A C 1
ATOM 693 O O . ASN A 1 90 ? 3.132 5.028 0.530 1.00 95.69 90 ASN A O 1
ATOM 697 N N . SER A 1 91 ? 3.371 7.149 1.223 1.00 95.44 91 SER A N 1
ATOM 698 C CA . SER A 1 91 ? 2.974 7.748 -0.058 1.00 95.44 91 SER A CA 1
ATOM 699 C C . SER A 1 91 ? 3.892 7.373 -1.227 1.00 95.44 91 SER A C 1
ATOM 701 O O . SER A 1 91 ? 3.447 7.375 -2.372 1.00 95.44 91 SER A O 1
ATOM 703 N N . THR A 1 92 ? 5.143 6.984 -0.957 1.00 95.69 92 THR A N 1
ATOM 704 C CA . THR A 1 92 ? 6.111 6.567 -1.987 1.00 95.69 92 THR A CA 1
ATOM 705 C C . THR A 1 92 ? 5.639 5.321 -2.737 1.00 95.69 92 THR A C 1
ATOM 707 O O . THR A 1 92 ? 5.888 5.184 -3.931 1.00 95.69 92 THR A O 1
ATOM 710 N N . TRP A 1 93 ? 4.911 4.421 -2.069 1.00 94.75 93 TRP A N 1
ATOM 711 C CA . TRP A 1 93 ? 4.383 3.209 -2.701 1.00 94.75 93 TRP A CA 1
ATOM 712 C C . TRP A 1 93 ? 3.373 3.518 -3.806 1.00 94.75 93 TRP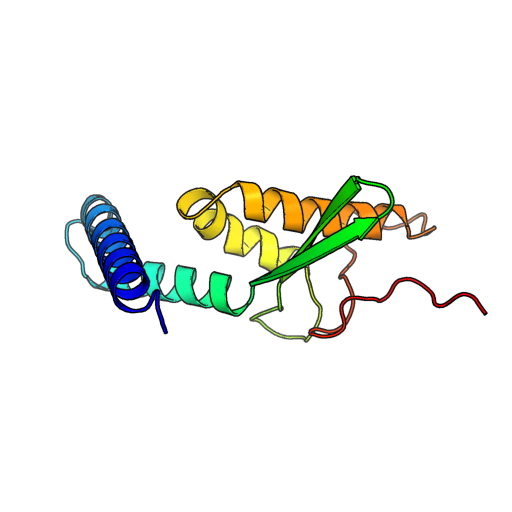 A C 1
ATOM 714 O O . TRP A 1 93 ? 3.388 2.862 -4.846 1.00 94.75 93 TRP A O 1
ATOM 724 N N . MET A 1 94 ? 2.566 4.570 -3.630 1.00 92.38 94 MET A N 1
ATOM 725 C CA . MET A 1 94 ? 1.667 5.044 -4.682 1.00 92.38 94 MET A CA 1
ATOM 726 C C . MET A 1 94 ? 2.452 5.571 -5.885 1.00 92.38 94 MET A C 1
ATOM 728 O O . MET A 1 94 ? 2.061 5.325 -7.023 1.00 92.38 94 MET A O 1
ATOM 732 N N . THR A 1 95 ? 3.579 6.249 -5.652 1.00 92.25 95 THR A N 1
ATOM 733 C CA . THR A 1 95 ? 4.456 6.714 -6.733 1.00 92.25 95 THR A CA 1
ATOM 734 C C . THR A 1 95 ? 4.975 5.544 -7.562 1.00 92.25 95 THR A C 1
ATOM 736 O O . THR A 1 95 ? 4.867 5.597 -8.781 1.00 92.25 95 THR A O 1
ATOM 739 N N . TYR A 1 96 ? 5.460 4.466 -6.935 1.00 92.88 96 TYR A N 1
ATOM 740 C CA . TYR A 1 96 ? 5.919 3.277 -7.668 1.00 92.88 96 TYR A CA 1
ATOM 741 C C . TYR A 1 96 ? 4.797 2.615 -8.476 1.00 92.88 96 TYR A C 1
ATOM 743 O O . TYR A 1 96 ? 5.015 2.181 -9.608 1.00 92.88 96 TYR A O 1
ATOM 751 N N . LEU A 1 97 ? 3.586 2.561 -7.916 1.00 90.50 97 LEU A N 1
ATOM 752 C CA . LEU A 1 97 ? 2.422 1.964 -8.570 1.00 90.50 97 LEU A CA 1
ATOM 753 C C . LEU A 1 97 ? 1.979 2.780 -9.797 1.00 90.50 97 LEU A C 1
ATOM 755 O O . LEU A 1 97 ? 1.727 2.224 -10.870 1.00 90.50 97 LEU A O 1
ATOM 759 N N . LEU A 1 98 ? 1.914 4.105 -9.652 1.00 90.00 98 LEU A N 1
ATOM 760 C CA . LEU A 1 98 ? 1.578 5.025 -10.738 1.00 90.00 98 LEU A CA 1
ATOM 761 C C . LEU A 1 98 ? 2.656 5.042 -11.821 1.00 90.00 98 LEU A C 1
ATOM 763 O O . LEU A 1 98 ? 2.318 4.932 -12.994 1.00 90.00 98 LEU A O 1
ATOM 767 N N . ASP A 1 99 ? 3.930 5.119 -11.439 1.00 89.81 99 ASP A N 1
ATOM 768 C CA . ASP A 1 99 ? 5.060 5.111 -12.369 1.00 89.81 99 ASP A CA 1
ATOM 769 C C . ASP A 1 99 ? 5.076 3.834 -13.222 1.00 89.81 99 ASP A C 1
ATOM 771 O O . ASP A 1 99 ? 5.136 3.908 -14.447 1.00 89.81 99 ASP A O 1
ATOM 775 N N . SER A 1 100 ? 4.876 2.665 -12.601 1.00 88.62 100 SER A N 1
ATOM 776 C CA . SER A 1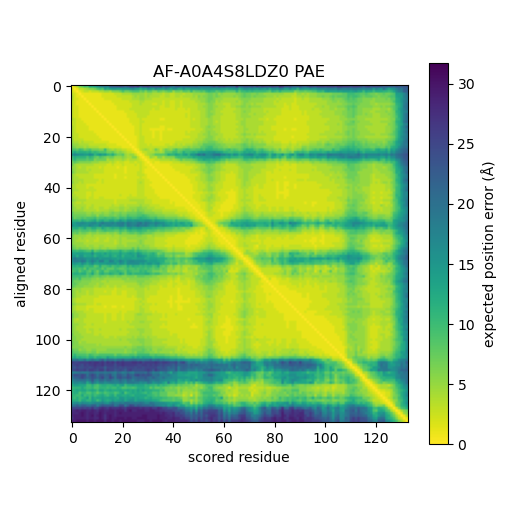 100 ? 4.761 1.384 -13.319 1.00 88.62 100 SER A CA 1
ATOM 777 C C . SER A 1 100 ? 3.623 1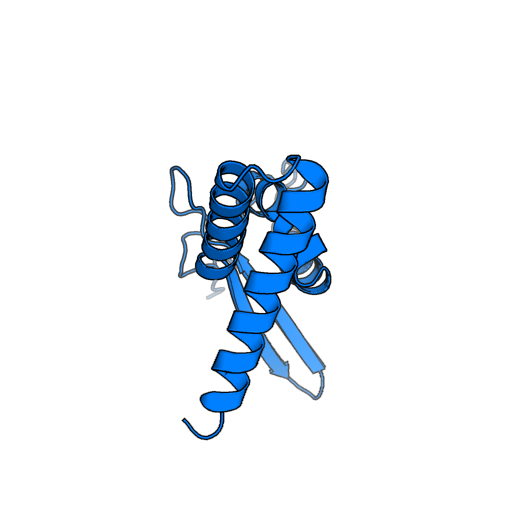.400 -14.348 1.00 88.62 100 SER A C 1
ATOM 779 O O . SER A 1 100 ? 3.782 0.935 -15.476 1.00 88.62 100 SER A O 1
ATOM 781 N N . SER A 1 101 ? 2.481 1.982 -13.975 1.00 86.06 101 SER A N 1
ATOM 782 C CA . SER A 1 101 ? 1.299 2.075 -14.841 1.00 86.06 101 SER A CA 1
ATOM 783 C C . SER A 1 101 ? 1.518 3.056 -16.000 1.00 86.06 101 SER A C 1
ATOM 785 O O . SER A 1 101 ? 1.165 2.762 -17.140 1.00 86.06 101 SER A O 1
ATOM 787 N N . MET A 1 102 ? 2.148 4.203 -15.731 1.00 85.12 102 MET A N 1
ATOM 788 C CA . MET A 1 102 ? 2.462 5.226 -16.732 1.00 85.12 102 MET A CA 1
ATOM 789 C C . MET A 1 102 ? 3.522 4.756 -17.727 1.00 85.12 102 MET A C 1
ATOM 791 O O . MET A 1 102 ? 3.380 4.997 -18.923 1.00 85.12 102 MET A O 1
ATOM 795 N N . GLN A 1 103 ? 4.564 4.061 -17.266 1.00 84.94 103 GLN A N 1
ATOM 796 C CA . GLN A 1 103 ? 5.584 3.493 -18.150 1.00 84.94 103 GLN A CA 1
ATOM 797 C C . GLN A 1 103 ? 4.987 2.449 -19.092 1.00 84.94 103 GLN A C 1
ATOM 799 O O . GLN A 1 103 ? 5.261 2.487 -20.290 1.00 84.94 103 GLN A O 1
ATOM 804 N N . HIS A 1 104 ? 4.111 1.576 -18.586 1.00 81.88 104 HIS A N 1
ATOM 805 C CA . HIS A 1 104 ? 3.408 0.629 -19.445 1.00 81.88 104 HIS A CA 1
ATOM 806 C C . HIS A 1 104 ? 2.470 1.337 -20.426 1.00 81.88 104 HIS A C 1
ATOM 808 O O . HIS A 1 104 ? 2.499 1.029 -21.614 1.00 81.88 104 HIS A O 1
ATOM 814 N N . GLN A 1 105 ? 1.704 2.335 -19.978 1.00 80.88 105 GLN A N 1
ATOM 815 C CA . GLN A 1 105 ? 0.856 3.119 -20.875 1.00 80.88 105 GLN A CA 1
ATOM 816 C C . GLN A 1 105 ? 1.670 3.781 -22.000 1.00 80.88 105 GLN A C 1
ATOM 818 O O . GLN A 1 105 ? 1.257 3.718 -23.153 1.00 80.88 105 GLN A O 1
ATOM 823 N N . ASN A 1 106 ? 2.832 4.359 -21.684 1.00 80.44 106 ASN A N 1
ATOM 824 C CA . ASN A 1 106 ? 3.728 4.973 -22.668 1.00 80.44 106 ASN A CA 1
ATOM 825 C C . ASN A 1 106 ? 4.362 3.954 -23.630 1.00 80.44 106 ASN A C 1
ATOM 827 O O . ASN A 1 106 ? 4.771 4.339 -24.719 1.00 80.44 106 ASN A O 1
ATOM 831 N N . SER A 1 107 ? 4.463 2.678 -23.240 1.00 80.31 107 SER A N 1
ATOM 832 C CA . SER A 1 107 ? 4.980 1.606 -24.105 1.00 80.31 107 SER A CA 1
ATOM 833 C C . SER A 1 107 ? 3.971 1.108 -25.144 1.00 80.31 107 SER A C 1
ATOM 835 O O . SER A 1 107 ? 4.343 0.386 -26.066 1.00 80.31 107 SER A O 1
ATOM 837 N N . LEU A 1 108 ? 2.690 1.460 -24.999 1.00 76.19 108 LEU A N 1
ATOM 838 C CA . LEU A 1 108 ? 1.650 1.051 -25.933 1.00 76.19 108 LEU A CA 1
ATOM 839 C C . LEU A 1 108 ? 1.538 2.073 -27.068 1.00 76.19 108 LEU A C 1
ATOM 841 O O . LEU A 1 108 ? 1.077 3.191 -26.855 1.00 76.19 108 LEU A O 1
ATOM 845 N N . ASP A 1 109 ? 1.870 1.656 -28.290 1.00 67.31 109 ASP A N 1
ATOM 846 C CA . ASP A 1 109 ? 1.708 2.429 -29.536 1.00 67.31 109 ASP A CA 1
ATOM 847 C C . ASP A 1 109 ? 0.226 2.557 -29.975 1.00 67.31 109 ASP A C 1
ATOM 849 O O . ASP A 1 109 ? -0.140 2.328 -31.129 1.00 67.31 109 ASP A O 1
ATOM 853 N N . LEU A 1 110 ? -0.685 2.885 -29.053 1.00 62.94 110 LEU A N 1
ATOM 854 C CA . LEU A 1 110 ? -2.126 2.955 -29.319 1.00 62.94 110 LEU A CA 1
ATOM 855 C C . LEU A 1 110 ? -2.645 4.392 -29.182 1.00 62.94 110 LEU A C 1
ATOM 857 O O . LEU A 1 110 ? -2.620 4.976 -28.101 1.00 62.94 110 LEU A O 1
ATOM 861 N N . GLN A 1 111 ? -3.157 4.940 -30.292 1.00 55.72 111 GLN A N 1
ATOM 862 C CA . GLN A 1 111 ? -3.618 6.333 -30.418 1.00 55.72 111 GLN A CA 1
ATOM 863 C C . GLN A 1 111 ? -4.857 6.696 -29.572 1.00 55.72 111 GLN A C 1
ATOM 865 O O . GLN A 1 111 ? -5.106 7.882 -29.377 1.00 55.72 111 GLN A O 1
ATOM 870 N N . ASP A 1 112 ? -5.590 5.716 -29.027 1.00 54.47 112 ASP A N 1
ATOM 871 C CA . ASP A 1 112 ? -6.916 5.925 -28.415 1.00 54.47 112 ASP A CA 1
ATOM 872 C C . ASP A 1 112 ? -7.012 5.530 -26.925 1.00 54.47 112 ASP A C 1
ATOM 874 O O . ASP A 1 112 ? -8.090 5.198 -26.426 1.00 54.47 112 ASP A O 1
ATOM 878 N N . ASN A 1 113 ? -5.906 5.564 -26.175 1.00 58.84 113 ASN A N 1
ATOM 879 C CA . ASN A 1 113 ? -5.934 5.244 -24.744 1.00 58.84 113 ASN A CA 1
ATOM 880 C C . ASN A 1 113 ? -6.062 6.502 -23.875 1.00 58.84 113 ASN A C 1
ATOM 882 O O . ASN A 1 113 ? -5.159 7.338 -23.808 1.00 58.84 113 ASN A O 1
ATOM 886 N N . PHE A 1 114 ? -7.174 6.613 -23.144 1.00 63.19 114 PHE A N 1
ATOM 887 C CA . PHE A 1 114 ? -7.281 7.563 -22.037 1.00 63.19 114 PHE A CA 1
ATOM 888 C C . PHE A 1 114 ? -6.235 7.230 -20.961 1.00 63.19 114 PHE A C 1
ATOM 890 O O . PHE A 1 114 ? -5.927 6.064 -20.716 1.00 63.19 114 PHE A O 1
ATOM 897 N N . ALA A 1 115 ? -5.704 8.250 -20.279 1.00 59.03 115 ALA A N 1
ATOM 898 C CA . ALA A 1 115 ? -4.888 8.047 -19.081 1.00 59.03 115 ALA A CA 1
ATOM 899 C C . ALA A 1 115 ? -5.600 7.076 -18.120 1.00 59.03 115 ALA A C 1
ATOM 901 O O . ALA A 1 115 ? -6.756 7.304 -17.764 1.00 59.03 115 ALA A O 1
ATOM 902 N N . ALA A 1 116 ? -4.913 5.993 -17.738 1.00 60.34 116 ALA A N 1
ATOM 903 C CA . ALA A 1 116 ? -5.416 4.921 -16.870 1.00 60.34 116 ALA A CA 1
ATOM 904 C C . ALA A 1 116 ? -6.427 3.911 -17.476 1.00 60.34 116 ALA A C 1
ATOM 906 O O . ALA A 1 116 ? -7.025 3.137 -16.727 1.00 60.34 116 ALA A O 1
ATOM 907 N N . SER A 1 117 ? -6.611 3.842 -18.803 1.00 63.78 117 SER A N 1
ATOM 908 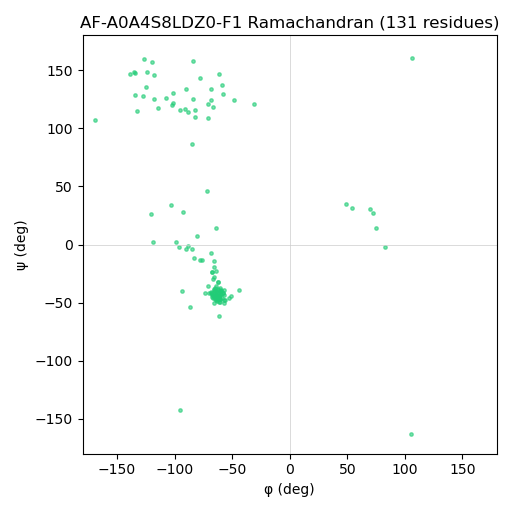C CA . SER A 1 117 ? -7.423 2.775 -19.431 1.00 63.78 117 SER A CA 1
ATOM 909 C C . SER A 1 117 ? -6.719 1.415 -19.503 1.00 63.78 117 SER A C 1
ATOM 911 O O . SER A 1 117 ? -7.361 0.404 -19.782 1.00 63.78 117 SER A O 1
ATOM 913 N N . THR A 1 118 ? -5.410 1.391 -19.266 1.00 70.12 118 THR A N 1
ATOM 914 C CA . THR A 1 118 ? -4.561 0.216 -19.455 1.00 70.12 118 THR A CA 1
ATOM 915 C C . THR A 1 118 ? -4.257 -0.467 -18.123 1.00 70.12 118 THR A C 1
ATOM 917 O O . THR A 1 118 ? -3.682 0.145 -17.225 1.00 70.12 118 THR A O 1
ATOM 920 N N . ASP A 1 119 ? -4.620 -1.747 -18.017 1.00 80.62 119 ASP A N 1
ATOM 921 C CA . ASP A 1 119 ? -4.159 -2.650 -16.958 1.00 80.62 119 ASP A CA 1
ATOM 922 C C . ASP A 1 119 ? -2.798 -3.273 -17.302 1.00 80.62 119 ASP A C 1
ATOM 924 O O . ASP A 1 119 ? -2.435 -3.366 -18.469 1.00 80.62 119 ASP A O 1
ATOM 928 N N . LEU A 1 120 ? -2.046 -3.740 -16.302 1.00 80.44 120 LEU A N 1
ATOM 929 C CA . LEU A 1 120 ? -0.735 -4.371 -16.523 1.00 80.44 120 LEU A CA 1
ATOM 930 C C . LEU A 1 120 ? -0.829 -5.851 -16.950 1.00 80.44 120 LEU A C 1
ATOM 932 O O . LEU A 1 120 ? 0.184 -6.541 -17.039 1.00 80.44 120 LEU A O 1
ATOM 936 N N . GLY A 1 121 ? -2.025 -6.375 -17.226 1.00 80.56 121 GLY A N 1
ATOM 937 C CA . GLY A 1 121 ? -2.264 -7.793 -17.493 1.00 80.56 121 GLY A CA 1
ATOM 938 C C . GLY A 1 121 ? -2.929 -8.520 -16.323 1.00 80.56 121 GLY A C 1
ATOM 939 O O . GLY A 1 121 ? -3.547 -7.915 -15.449 1.00 80.56 121 GLY A O 1
ATOM 940 N N . ASN A 1 122 ? -2.863 -9.852 -16.323 1.00 84.25 122 ASN A N 1
ATOM 941 C CA . ASN A 1 122 ? -3.536 -10.688 -15.325 1.00 84.25 122 ASN A CA 1
ATOM 942 C C . ASN A 1 122 ? -2.626 -10.970 -14.134 1.00 84.25 122 ASN A C 1
ATOM 944 O O . ASN A 1 122 ? -1.652 -11.697 -14.266 1.00 84.25 122 ASN A O 1
ATOM 948 N N . TYR A 1 123 ? -2.998 -10.514 -12.946 1.00 78.75 123 TYR A N 1
ATOM 949 C CA . TYR A 1 123 ? -2.264 -10.829 -11.727 1.00 78.75 123 TYR A CA 1
ATOM 950 C C . TYR A 1 123 ? -2.187 -12.359 -11.472 1.00 78.75 123 TYR A C 1
ATOM 952 O O . TYR A 1 123 ? -3.210 -13.038 -11.623 1.00 78.75 123 TYR A O 1
ATOM 960 N N . PRO A 1 124 ? -1.029 -12.923 -11.057 1.00 76.69 124 PRO A N 1
ATOM 961 C CA . PRO A 1 124 ? 0.221 -12.236 -10.696 1.00 76.69 124 PRO A CA 1
ATOM 962 C C . PRO A 1 124 ? 1.141 -11.917 -11.885 1.00 76.69 124 PRO A C 1
ATOM 964 O O . PRO A 1 124 ? 2.169 -11.273 -11.706 1.00 76.69 124 PRO A O 1
ATOM 967 N N . ASN A 1 125 ? 0.792 -12.348 -13.098 1.00 75.50 125 ASN A N 1
ATOM 968 C CA . ASN A 1 125 ? 1.566 -12.061 -14.298 1.00 75.50 125 ASN A CA 1
ATOM 969 C C . ASN A 1 125 ? 1.200 -10.686 -14.903 1.00 75.50 125 ASN A C 1
ATOM 971 O O . ASN A 1 125 ? 0.360 -10.565 -15.799 1.00 75.50 125 ASN A O 1
ATOM 975 N N . ALA A 1 126 ? 1.861 -9.646 -14.400 1.00 66.62 126 ALA A N 1
ATOM 976 C CA . ALA A 1 126 ? 1.696 -8.261 -14.837 1.00 66.62 126 ALA A CA 1
ATOM 977 C C . ALA A 1 126 ? 2.692 -7.838 -15.947 1.00 66.62 126 ALA A C 1
ATOM 979 O O . ALA A 1 126 ? 3.065 -6.669 -16.030 1.00 66.62 126 ALA A O 1
ATOM 980 N N . THR A 1 127 ? 3.168 -8.776 -16.779 1.00 63.09 127 THR A N 1
ATOM 981 C CA . THR A 1 127 ? 4.206 -8.524 -17.799 1.00 63.09 127 THR A CA 1
ATOM 982 C C . THR A 1 127 ? 3.658 -8.411 -19.219 1.00 63.09 127 THR A C 1
ATOM 984 O O . THR A 1 127 ? 4.335 -8.826 -20.149 1.00 63.09 127 THR A O 1
ATOM 987 N N . SER A 1 128 ? 2.456 -7.873 -19.449 1.00 52.81 128 SER A N 1
ATOM 988 C CA . SER A 1 128 ? 1.888 -7.820 -20.818 1.00 52.81 128 SER A CA 1
ATOM 989 C C . SER A 1 128 ? 2.661 -6.950 -21.843 1.00 52.81 128 SER A C 1
ATOM 991 O O . SER A 1 128 ? 2.154 -6.677 -22.928 1.00 52.81 128 SER A O 1
ATOM 993 N N . GLY A 1 129 ? 3.900 -6.545 -21.541 1.00 45.97 129 GLY A N 1
ATOM 994 C CA . GLY A 1 129 ? 4.867 -6.074 -22.526 1.00 45.97 129 GLY A CA 1
ATOM 995 C C . GLY A 1 129 ? 5.318 -7.217 -23.439 1.00 45.97 129 GLY A C 1
ATOM 996 O O . GLY A 1 129 ? 5.774 -8.252 -22.967 1.00 45.97 129 GLY A O 1
ATOM 997 N N . TYR A 1 130 ? 5.146 -7.007 -24.742 1.00 41.44 130 TYR A N 1
ATOM 998 C CA . TYR A 1 130 ? 5.580 -7.853 -25.853 1.00 41.44 130 TYR A CA 1
ATOM 999 C C . TYR A 1 130 ? 6.879 -8.639 -25.581 1.00 41.44 130 TYR A C 1
ATOM 1001 O O . TYR A 1 130 ? 7.941 -8.041 -25.413 1.00 41.44 130 TYR A O 1
ATOM 1009 N N . GLU A 1 131 ? 6.814 -9.973 -25.650 1.00 35.06 131 GLU A N 1
ATOM 1010 C CA . GLU A 1 131 ? 7.969 -10.757 -26.094 1.00 35.06 131 GLU A CA 1
ATOM 1011 C C . GLU A 1 131 ? 8.115 -10.491 -27.598 1.00 35.06 131 GLU A C 1
ATOM 1013 O O . GLU A 1 131 ? 7.251 -10.862 -28.393 1.00 35.06 131 GLU A O 1
ATOM 1018 N N . ALA A 1 132 ? 9.149 -9.742 -27.976 1.00 35.81 132 ALA A N 1
ATOM 1019 C CA . ALA A 1 132 ? 9.569 -9.643 -29.364 1.00 35.81 132 ALA A CA 1
ATOM 1020 C C . ALA A 1 132 ? 10.441 -10.867 -29.674 1.00 35.81 132 ALA A C 1
ATOM 1022 O O . ALA A 1 132 ? 11.551 -10.968 -29.146 1.00 35.81 132 ALA A O 1
ATOM 1023 N N . ASP A 1 133 ? 9.912 -11.776 -30.494 1.00 33.91 133 ASP A N 1
ATOM 1024 C CA . ASP A 1 133 ? 10.714 -12.725 -31.279 1.00 33.91 133 ASP A CA 1
ATOM 1025 C C . ASP A 1 133 ? 11.505 -11.987 -32.376 1.00 33.91 133 ASP A C 1
ATOM 1027 O O . ASP A 1 133 ? 10.933 -11.062 -33.008 1.00 33.91 133 ASP A O 1
#

Sequence (133 aa):
MRDYESAVQWAEHLDARILQDAASVSGRDDQYFNLVSIGARLVLAGFDITYSKEDGTTDIKAFMRNTGIGSKSNNALGPYASLPAFVYLNSTWMTYLLDSSMQHQNSLDLQDNFAASTDLGNYPNATSGYEAD

Radius of gyration: 17.71 Å; Cα contacts (8 Å, |Δi|>4): 137; chains: 1; bounding box: 41×26×51 Å

pLDDT: mean 84.3, std 14.07, range [33.91, 97.5]

Solvent-accessible surface area (backbone atoms only — not comparable to full-atom values): 7678 Å² total; per-residue (Å²): 119,99,52,50,70,60,52,50,53,52,50,54,53,51,52,53,49,49,42,54,58,30,27,72,75,53,78,64,40,64,68,54,28,55,52,53,54,50,50,42,51,54,46,56,75,29,49,48,76,51,72,51,77,56,99,90,45,74,49,68,39,30,50,32,48,39,88,68,92,61,51,40,11,48,36,49,67,48,59,62,72,37,40,67,47,28,61,71,74,44,51,66,59,50,51,28,34,49,48,42,48,50,53,53,53,71,69,50,96,58,96,83,69,58,92,64,71,58,50,39,32,46,52,91,55,54,63,73,68,79,83,80,129

Nearest PDB structures (foldseek):
  6u6s-assembly1_B  TM=5.942E-01  e=1.232E+00  Neisseria gonorrhoeae
  8fmw-assembly1_G  TM=3.402E-01  e=3.393E+00  Borreliella burgdorferi B31